Protein AF-A0A484MRL6-F1 (afdb_monomer)

Organism: NCBI:txid132261

Sequence (86 aa):
MEHELEIHGLLDLRRYVATEEGASLLRSPVETIVSECLGFDGVCLDNEISVSDWDDLYLSPAQVRQATVKAYVAFQIGKKERAWRF

Secondary structure (DSSP, 8-state):
-------TT---GGGT-B-TT--B-TTS-HHHHHHHHH--------HHHHTS-SSSSS--HHHHHHHHHHHHHHHHHHHHTTGGG-

InterPro domains:
  IPR012337 Ribonuclease H-like superfamily [SSF53098] (2-83)
  IPR036397 Ribonuclease H superfamily [G3DSA:3.30.420.10] (1-80)

pLDDT: mean 92.25, std 6.97, range [50.56, 97.75]

Mean predicted aligned error: 4.25 Å

Radius of gyration: 14.94 Å; Cα contacts (8 Å, |Δi|>4): 63; chains: 1; bounding box: 30×25×40 Å

Foldseek 3Di:
DPDPDDDPPDDDLQQQADAPVRHRCNPPDPQVSLCRQPVDHDDDQDVCLVPDPPVDPDDDPSVVVNVVVVVVSVVVSCVSSVVVVD

Nearest PDB structures (foldseek):
  6k18-assembly1_B  TM=7.810E-01  e=3.539E-01  Homo sapiens
  6k18-assembly1_A  TM=8.647E-01  e=1.797E+00  Homo sapiens

Solvent-accessible surface area (backbone atoms only — not comparable to full-atom values): 5615 Å² total; per-residue (Å²): 132,84,77,92,76,84,74,84,88,79,76,70,66,44,81,75,42,43,39,97,91,62,50,77,38,60,86,52,55,70,48,55,47,39,29,62,69,69,71,45,78,86,63,72,84,57,64,70,63,72,71,45,81,83,84,50,96,70,74,51,75,65,49,52,50,51,54,51,51,54,53,49,53,52,49,52,48,38,59,74,69,48,50,90,78,110

Structure (mmCIF, N/CA/C/O backbone):
data_AF-A0A484MRL6-F1
#
_entry.id   AF-A0A484MRL6-F1
#
loop_
_atom_site.group_PDB
_atom_site.id
_atom_site.type_symbol
_atom_site.label_atom_id
_atom_site.label_alt_id
_atom_site.label_comp_id
_atom_site.label_asym_id
_atom_site.label_entity_id
_atom_site.label_seq_id
_atom_site.pdbx_PDB_ins_code
_atom_site.Cartn_x
_atom_site.Cartn_y
_atom_site.Cartn_z
_atom_site.occupancy
_atom_si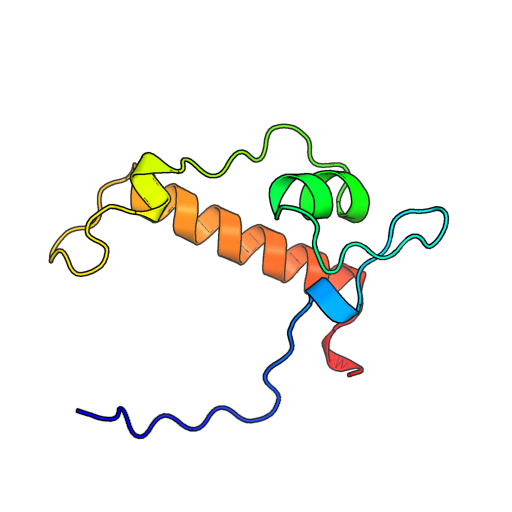te.B_iso_or_equiv
_atom_site.auth_seq_id
_atom_site.auth_comp_id
_atom_site.auth_asym_id
_atom_site.auth_atom_id
_atom_site.pdbx_PDB_model_num
ATOM 1 N N . MET A 1 1 ? -6.246 -10.014 -23.180 1.00 50.56 1 MET A N 1
ATOM 2 C CA . MET A 1 1 ? -6.189 -11.229 -22.347 1.00 50.56 1 MET A CA 1
ATOM 3 C C . MET A 1 1 ? -6.792 -10.851 -21.016 1.00 50.56 1 MET A C 1
ATOM 5 O O . MET A 1 1 ? -6.198 -10.039 -20.324 1.00 50.56 1 MET A O 1
ATOM 9 N N . GLU A 1 2 ? -7.989 -11.335 -20.706 1.00 60.53 2 GLU A N 1
ATOM 10 C CA . GLU A 1 2 ? -8.422 -11.375 -19.309 1.00 60.53 2 GLU A CA 1
ATOM 11 C C . GLU A 1 2 ? -7.658 -12.524 -18.659 1.00 60.53 2 GLU A C 1
ATOM 13 O O . GLU A 1 2 ? -7.651 -13.640 -19.175 1.00 60.53 2 GLU A O 1
ATOM 18 N N . HIS A 1 3 ? -6.927 -12.234 -17.590 1.00 70.88 3 HIS A N 1
ATOM 19 C CA . HIS A 1 3 ? -6.309 -13.278 -16.789 1.00 70.88 3 HIS A CA 1
ATOM 20 C C . HIS A 1 3 ? -7.417 -13.946 -15.959 1.00 70.88 3 HIS A C 1
ATOM 22 O O . HIS A 1 3 ? -8.089 -13.263 -15.192 1.00 70.88 3 HIS A O 1
ATOM 28 N N . GLU A 1 4 ? -7.606 -15.262 -16.100 1.00 84.00 4 GLU A N 1
ATOM 29 C CA . GLU A 1 4 ? -8.607 -16.070 -15.370 1.00 84.00 4 GLU A CA 1
ATOM 30 C C . GLU A 1 4 ? -8.211 -16.323 -13.896 1.00 84.00 4 GLU A C 1
ATOM 32 O O . GLU A 1 4 ? -8.344 -17.431 -13.378 1.00 84.00 4 GLU A O 1
ATOM 37 N N . LEU A 1 5 ? -7.657 -15.320 -13.206 1.00 84.06 5 LEU A N 1
ATOM 38 C CA . LEU A 1 5 ? -7.269 -15.453 -11.802 1.00 84.06 5 LEU A CA 1
ATOM 39 C C . LEU A 1 5 ? -8.402 -14.980 -10.888 1.00 84.06 5 LEU A C 1
ATOM 41 O O . LEU A 1 5 ? -8.613 -13.780 -10.713 1.00 84.06 5 LEU A O 1
ATOM 45 N N . GLU A 1 6 ? -9.086 -15.930 -10.258 1.00 87.19 6 GLU A N 1
ATOM 46 C CA . GLU A 1 6 ? -10.061 -15.655 -9.204 1.00 87.19 6 GLU A CA 1
ATOM 47 C C . GLU A 1 6 ? -9.391 -15.724 -7.824 1.00 87.19 6 GLU A C 1
ATOM 49 O O . GLU A 1 6 ? -8.789 -16.733 -7.452 1.00 87.19 6 GLU A O 1
ATOM 54 N N . ILE A 1 7 ? -9.482 -14.634 -7.053 1.00 86.75 7 ILE A N 1
ATOM 55 C CA . ILE A 1 7 ? -8.978 -14.565 -5.676 1.00 86.75 7 ILE A CA 1
ATOM 56 C C . ILE A 1 7 ? -10.159 -14.333 -4.738 1.00 86.75 7 ILE A C 1
ATOM 58 O O . ILE A 1 7 ? -10.744 -13.250 -4.702 1.00 86.75 7 ILE A O 1
ATOM 62 N N . HIS A 1 8 ? -10.484 -15.342 -3.936 1.00 89.06 8 HIS A N 1
ATOM 63 C CA . HIS A 1 8 ? -11.462 -15.211 -2.861 1.00 89.06 8 HIS A CA 1
ATOM 64 C C . HIS A 1 8 ? -10.823 -14.625 -1.595 1.00 89.06 8 HIS A C 1
ATOM 66 O O . HIS A 1 8 ? -9.660 -14.888 -1.296 1.00 89.06 8 HIS A O 1
ATOM 72 N N . GLY A 1 9 ? -11.599 -13.853 -0.827 1.00 86.44 9 GLY A N 1
ATOM 73 C CA . GLY A 1 9 ? -11.147 -13.293 0.454 1.00 86.44 9 GLY A CA 1
ATOM 74 C C . GLY A 1 9 ? -10.163 -12.126 0.327 1.00 86.44 9 GLY A C 1
ATOM 75 O O . GLY A 1 9 ? -9.360 -11.896 1.229 1.00 86.44 9 GLY A O 1
ATOM 76 N N . LEU A 1 10 ? -10.191 -11.396 -0.793 1.00 91.00 10 LEU A N 1
ATOM 77 C CA . LEU A 1 10 ? -9.330 -10.233 -0.993 1.00 91.00 10 LEU A CA 1
ATOM 78 C C . LEU A 1 10 ? -9.763 -9.084 -0.072 1.00 91.00 10 LEU A C 1
ATOM 80 O O . LEU A 1 10 ? -10.911 -8.637 -0.110 1.00 91.00 10 LEU A O 1
ATOM 84 N N . LEU A 1 11 ? -8.828 -8.606 0.747 1.00 92.69 11 LEU A N 1
ATOM 85 C CA . LEU A 1 11 ? -9.083 -7.603 1.774 1.00 92.69 11 LEU A CA 1
ATOM 86 C C . LEU A 1 11 ? -8.305 -6.318 1.488 1.00 92.69 11 LEU A C 1
ATOM 88 O O . LEU A 1 11 ? -7.079 -6.329 1.382 1.00 92.69 11 LEU A O 1
ATOM 92 N N . ASP A 1 12 ? -9.011 -5.190 1.436 1.00 93.00 12 ASP A N 1
ATOM 93 C CA . ASP A 1 12 ? -8.373 -3.874 1.449 1.00 93.00 12 ASP A CA 1
A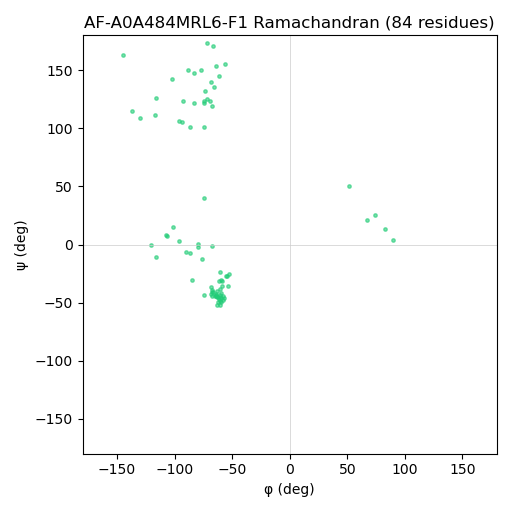TOM 94 C C . ASP A 1 12 ? -8.151 -3.425 2.897 1.00 93.00 12 ASP A C 1
ATOM 96 O O . ASP A 1 12 ? -9.076 -2.946 3.561 1.00 93.00 12 ASP A O 1
ATOM 100 N N . LEU A 1 13 ? -6.911 -3.568 3.379 1.00 93.94 13 LEU A N 1
ATOM 101 C CA . LEU A 1 13 ? -6.515 -3.203 4.744 1.00 93.94 13 LEU A CA 1
ATOM 102 C C . LEU A 1 13 ? -6.862 -1.751 5.100 1.00 93.94 13 LEU A C 1
ATOM 104 O O . LEU A 1 13 ? -7.143 -1.469 6.262 1.00 93.94 13 LEU A O 1
ATOM 108 N N . ARG A 1 14 ? -6.930 -0.841 4.117 1.00 93.50 14 ARG A N 1
ATOM 109 C CA . ARG A 1 14 ? -7.258 0.579 4.340 1.00 93.50 14 ARG A CA 1
ATOM 110 C C . ARG A 1 14 ? -8.639 0.784 4.960 1.00 93.50 14 ARG A C 1
ATOM 112 O O . ARG A 1 14 ? -8.885 1.803 5.594 1.00 93.50 14 ARG A O 1
ATOM 119 N N . ARG A 1 15 ? -9.550 -0.179 4.796 1.00 93.56 15 ARG A N 1
ATOM 120 C CA . ARG A 1 15 ? -10.908 -0.126 5.364 1.00 93.56 15 ARG A CA 1
ATOM 121 C C . ARG A 1 15 ? -10.949 -0.425 6.863 1.00 93.56 15 ARG A C 1
ATOM 123 O O . ARG A 1 15 ? -11.982 -0.180 7.478 1.00 93.56 15 ARG A O 1
ATOM 130 N N . TYR A 1 16 ? -9.855 -0.934 7.427 1.00 92.50 16 TYR A N 1
ATOM 131 C CA . TYR A 1 16 ? -9.790 -1.438 8.800 1.00 92.50 16 TYR A CA 1
ATOM 132 C C . TYR A 1 16 ? -8.769 -0.700 9.669 1.00 92.50 16 TYR A C 1
ATOM 134 O O . TYR A 1 16 ? -8.647 -1.013 10.844 1.00 92.50 16 TYR A O 1
ATOM 142 N N . VAL A 1 17 ? -8.059 0.283 9.110 1.00 94.25 17 VAL A N 1
ATOM 143 C CA . VAL A 1 17 ? -7.070 1.091 9.831 1.00 94.25 17 VAL A CA 1
ATOM 144 C C . VAL A 1 17 ? -7.618 2.472 10.194 1.00 94.25 17 VAL A C 1
ATOM 146 O O . VAL A 1 17 ? -8.342 3.110 9.418 1.00 94.25 17 VAL A O 1
ATOM 149 N N . ALA A 1 18 ? -7.240 2.942 11.379 1.00 94.56 18 ALA A N 1
ATOM 150 C CA . ALA A 1 18 ? -7.583 4.250 11.922 1.00 94.56 18 ALA A CA 1
ATOM 151 C C . ALA A 1 18 ? -6.420 4.808 12.761 1.00 94.56 18 ALA A C 1
ATOM 153 O O . ALA A 1 18 ? -5.525 4.052 13.144 1.00 94.56 18 ALA A O 1
ATOM 154 N N . THR A 1 19 ? -6.436 6.114 13.037 1.00 93.06 19 THR A N 1
ATOM 155 C CA . THR A 1 19 ? -5.527 6.745 14.011 1.00 93.06 19 THR A CA 1
ATOM 156 C C . THR A 1 19 ? -5.834 6.261 15.429 1.00 93.06 19 THR A C 1
ATOM 158 O O . THR A 1 19 ? -6.864 5.619 15.667 1.00 93.06 19 THR A O 1
ATOM 161 N N . GLU A 1 20 ? -4.978 6.599 16.397 1.00 87.31 20 GLU A N 1
ATOM 162 C CA . GLU A 1 20 ? -5.229 6.286 17.811 1.00 87.31 20 GLU A CA 1
ATOM 163 C C . GLU A 1 20 ? -6.539 6.913 18.331 1.00 87.31 20 GLU A C 1
ATOM 165 O O . GLU A 1 20 ? -7.240 6.312 19.144 1.00 87.31 20 GLU A O 1
ATOM 170 N N . GLU A 1 21 ? -6.934 8.072 17.798 1.00 91.12 21 GLU A N 1
ATOM 171 C CA . GLU A 1 21 ? -8.199 8.759 18.095 1.00 91.12 21 GLU A CA 1
ATOM 172 C C . GLU A 1 21 ? -9.402 8.175 17.332 1.00 91.12 21 GLU A C 1
ATOM 174 O O . GLU A 1 21 ? -10.526 8.666 17.463 1.00 91.12 21 GLU A O 1
ATOM 179 N N . GLY A 1 22 ? -9.189 7.135 16.522 1.00 92.00 22 GLY A N 1
ATOM 180 C CA . GLY A 1 22 ? -10.230 6.451 15.759 1.00 92.00 22 GLY A CA 1
ATOM 181 C C . GLY A 1 22 ? -10.603 7.127 14.437 1.00 92.00 22 GLY A C 1
ATOM 182 O O . GLY A 1 22 ? -11.620 6.767 13.838 1.00 92.00 22 GLY A O 1
ATOM 183 N N . ALA A 1 23 ? -9.812 8.086 13.945 1.00 94.00 23 ALA A N 1
ATOM 184 C CA . ALA A 1 23 ? -10.057 8.699 12.643 1.00 94.00 23 ALA A CA 1
ATOM 185 C C . ALA A 1 23 ? -9.693 7.729 11.508 1.00 94.00 23 ALA A C 1
ATOM 187 O O . ALA A 1 23 ? -8.621 7.131 11.505 1.00 94.00 23 ALA A O 1
ATOM 188 N N . SER A 1 24 ? -10.577 7.569 10.520 1.00 94.62 24 SER A N 1
ATOM 189 C CA . SER A 1 24 ? -10.351 6.629 9.413 1.00 94.62 24 SER A CA 1
ATOM 190 C C . SER A 1 24 ? -9.163 7.034 8.538 1.00 94.62 24 SER A C 1
ATOM 192 O O . SER A 1 24 ? -9.072 8.180 8.100 1.00 94.62 24 SER A O 1
ATOM 194 N N . LEU A 1 25 ? -8.322 6.056 8.187 1.00 95.19 25 LEU A N 1
ATOM 195 C CA . LEU A 1 25 ? -7.178 6.234 7.286 1.00 95.19 25 LEU A CA 1
ATOM 196 C C . LEU A 1 25 ? -7.440 5.725 5.857 1.00 95.19 25 LEU A C 1
ATOM 198 O O . LEU A 1 25 ? -6.516 5.573 5.062 1.00 95.19 25 LEU A O 1
ATOM 202 N N . LEU A 1 26 ? -8.705 5.484 5.494 1.00 94.75 26 LEU A N 1
ATOM 203 C CA . LEU A 1 26 ? -9.095 4.865 4.219 1.00 94.75 26 LEU A CA 1
ATOM 204 C C . LEU A 1 26 ? -8.526 5.569 2.974 1.00 94.75 26 LEU A C 1
ATOM 206 O O . LEU A 1 26 ? -8.233 4.923 1.968 1.00 94.75 26 LEU A O 1
ATOM 210 N N . ARG A 1 27 ? -8.417 6.899 3.023 1.00 94.06 27 ARG A N 1
ATOM 211 C CA . ARG A 1 27 ? -7.938 7.740 1.913 1.00 94.06 27 ARG A CA 1
ATOM 212 C C . ARG A 1 27 ? -6.532 8.290 2.141 1.00 94.06 27 ARG A C 1
ATOM 214 O O . ARG A 1 27 ? -6.083 9.128 1.363 1.00 94.06 27 ARG A O 1
ATOM 221 N N . SER A 1 28 ? -5.865 7.846 3.198 1.00 93.88 28 SER A N 1
ATOM 222 C CA . SER A 1 28 ? -4.531 8.316 3.534 1.00 93.88 28 SER A CA 1
ATOM 223 C C . SER A 1 28 ? -3.477 7.659 2.633 1.00 93.88 28 SER A C 1
ATOM 225 O O . SER A 1 28 ? -3.662 6.516 2.196 1.00 93.88 28 SER A O 1
ATOM 227 N N . PRO A 1 29 ? -2.362 8.353 2.352 1.00 91.62 29 PRO A N 1
ATOM 228 C CA . PRO A 1 29 ? -1.187 7.750 1.732 1.00 91.62 29 PRO A CA 1
ATOM 229 C C . PRO A 1 29 ? -0.672 6.550 2.537 1.00 91.62 29 PRO A C 1
ATOM 231 O O . PRO A 1 29 ? -0.874 6.473 3.752 1.00 91.62 29 PRO A O 1
ATOM 234 N N . VAL A 1 30 ? 0.026 5.625 1.873 1.00 90.88 30 VAL A N 1
ATOM 235 C CA . VAL A 1 30 ? 0.594 4.436 2.536 1.00 90.88 30 VAL A CA 1
ATOM 236 C C . VAL A 1 30 ? 1.580 4.852 3.623 1.00 90.88 30 VAL A C 1
ATOM 238 O O . VAL A 1 30 ? 1.584 4.265 4.695 1.00 90.88 30 VAL A O 1
ATOM 241 N N . GLU A 1 31 ? 2.364 5.892 3.373 1.00 93.81 31 GLU A N 1
ATOM 242 C CA . GLU A 1 31 ? 3.327 6.480 4.299 1.00 93.81 31 GLU A CA 1
ATOM 243 C C . GLU A 1 31 ? 2.646 6.935 5.592 1.00 93.81 31 GLU A C 1
ATOM 245 O O . GLU A 1 31 ? 3.083 6.577 6.684 1.00 93.81 31 GLU A O 1
ATOM 250 N N . THR A 1 32 ? 1.525 7.652 5.469 1.00 94.94 32 THR A N 1
ATOM 251 C CA . THR A 1 32 ? 0.717 8.081 6.616 1.00 94.94 32 THR A CA 1
ATOM 252 C C . THR A 1 32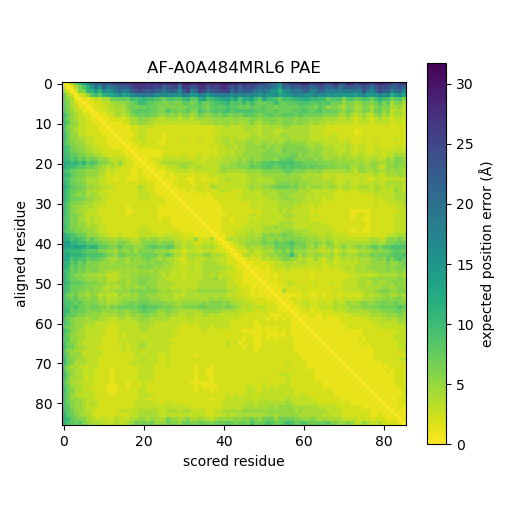 ? 0.143 6.882 7.359 1.00 94.94 32 THR A C 1
ATOM 254 O O . THR A 1 32 ? 0.245 6.823 8.577 1.00 94.94 32 THR A O 1
ATOM 257 N N . ILE A 1 33 ? -0.409 5.892 6.649 1.00 95.06 33 ILE A N 1
ATOM 258 C CA . ILE A 1 33 ? -0.934 4.673 7.284 1.00 95.06 33 ILE A CA 1
ATOM 259 C C . ILE A 1 33 ? 0.172 3.949 8.056 1.00 95.06 33 ILE A C 1
ATOM 261 O O . ILE A 1 33 ? -0.058 3.463 9.156 1.00 95.06 33 ILE A O 1
ATOM 265 N N . VAL A 1 34 ? 1.376 3.862 7.499 1.00 95.12 34 VAL A N 1
ATOM 266 C CA . VAL A 1 34 ? 2.500 3.177 8.138 1.00 95.12 34 VAL A CA 1
ATOM 267 C C . VAL A 1 34 ? 2.991 3.921 9.377 1.00 95.12 34 VAL A C 1
ATOM 269 O O . VAL A 1 34 ? 3.236 3.270 10.393 1.00 95.12 34 VAL A O 1
ATOM 272 N N . SER A 1 35 ? 3.094 5.248 9.325 1.00 95.38 35 SER A N 1
ATOM 273 C CA . SER A 1 35 ? 3.469 6.051 10.493 1.00 95.38 35 SER A CA 1
ATOM 274 C C . SER A 1 35 ? 2.420 5.914 11.605 1.00 95.38 35 SER A C 1
ATOM 276 O O . SER A 1 35 ? 2.751 5.458 12.695 1.00 95.38 35 SER A O 1
ATOM 278 N N . GLU A 1 36 ? 1.137 6.131 11.302 1.00 94.94 36 GLU A N 1
ATOM 279 C CA . GLU A 1 36 ? 0.043 6.043 12.283 1.00 94.94 36 GLU A CA 1
ATOM 280 C C . GLU A 1 36 ? -0.146 4.619 12.838 1.00 94.94 36 GLU A C 1
ATOM 282 O O . GLU A 1 36 ? -0.304 4.402 14.039 1.00 94.94 36 GLU A O 1
ATOM 287 N N . CYS A 1 37 ? -0.114 3.597 11.976 1.00 93.88 37 CYS A N 1
ATOM 288 C CA . CYS A 1 37 ? -0.393 2.229 12.404 1.00 93.88 37 CYS A CA 1
ATOM 289 C C . CYS A 1 37 ? 0.831 1.508 12.969 1.00 93.88 37 CYS A C 1
ATOM 291 O O . CYS A 1 37 ? 0.655 0.622 13.800 1.00 93.88 37 CYS A O 1
ATOM 293 N N . LEU A 1 38 ? 2.057 1.798 12.535 1.00 93.44 38 LEU A N 1
ATOM 294 C CA . LEU A 1 38 ? 3.248 1.046 12.958 1.00 93.44 38 LEU A CA 1
ATOM 295 C C . LEU A 1 38 ? 4.260 1.892 13.740 1.00 93.44 38 LEU A C 1
ATOM 297 O O . LEU A 1 38 ? 5.186 1.316 14.309 1.00 93.44 38 LEU A O 1
ATOM 301 N N . GLY A 1 39 ? 4.098 3.218 13.786 1.00 93.69 39 GLY A N 1
ATOM 302 C CA . GLY A 1 39 ? 5.088 4.134 14.358 1.00 93.69 39 GLY A CA 1
ATOM 303 C C . GLY A 1 39 ? 6.386 4.187 13.547 1.00 93.69 39 GLY A C 1
ATOM 304 O O . GLY A 1 39 ? 7.444 4.493 14.093 1.00 93.69 39 GLY A O 1
ATOM 305 N N . PHE A 1 40 ? 6.345 3.793 12.269 1.00 92.06 40 PHE A N 1
ATOM 306 C CA . PHE A 1 40 ? 7.513 3.799 11.391 1.00 92.06 40 PHE A CA 1
ATOM 307 C C . PHE A 1 40 ? 7.535 5.072 10.555 1.00 92.06 40 PHE A C 1
ATOM 309 O O . PHE A 1 40 ? 6.800 5.197 9.575 1.00 92.06 40 PHE A O 1
ATOM 316 N N . ASP A 1 41 ? 8.443 5.973 10.904 1.00 88.94 41 ASP A N 1
ATOM 317 C CA . ASP A 1 41 ? 8.708 7.171 10.118 1.00 88.94 41 ASP A CA 1
ATOM 318 C C . ASP A 1 41 ? 9.777 6.911 9.048 1.00 88.94 41 ASP A C 1
ATOM 320 O O . ASP A 1 41 ? 10.668 6.072 9.207 1.00 88.94 41 ASP A O 1
ATOM 324 N N . GLY A 1 42 ? 9.696 7.638 7.931 1.00 83.62 42 GLY A N 1
ATOM 325 C CA . GLY A 1 42 ? 10.681 7.562 6.844 1.00 83.62 42 GLY A CA 1
ATOM 326 C C . GLY A 1 42 ? 10.387 6.522 5.759 1.00 83.62 42 GLY A C 1
ATOM 327 O O . GLY A 1 42 ? 11.175 6.387 4.823 1.00 83.62 42 GLY A O 1
ATOM 328 N N . VAL A 1 43 ? 9.249 5.822 5.825 1.00 88.50 43 VAL A N 1
ATOM 329 C CA . VAL A 1 43 ? 8.721 5.131 4.641 1.00 88.50 43 VAL A CA 1
ATOM 330 C C . VAL A 1 43 ? 8.288 6.193 3.636 1.00 88.50 43 VAL A C 1
ATOM 332 O O . VAL A 1 43 ? 7.431 7.016 3.933 1.00 88.50 43 VAL A O 1
ATOM 335 N N . CYS A 1 44 ? 8.911 6.176 2.462 1.00 88.38 44 CYS A N 1
ATOM 336 C CA . CYS A 1 44 ? 8.608 7.059 1.346 1.00 88.38 44 CYS A CA 1
ATOM 337 C C . CYS A 1 44 ? 8.611 6.206 0.081 1.00 88.38 44 CYS A C 1
ATOM 339 O O . CYS A 1 44 ? 9.640 5.610 -0.255 1.00 88.38 44 CYS A O 1
ATOM 341 N N . LEU A 1 45 ? 7.456 6.076 -0.572 1.00 89.25 45 LEU A N 1
ATOM 342 C CA . LEU A 1 45 ? 7.382 5.422 -1.868 1.00 89.25 45 LEU A CA 1
ATOM 343 C C . LEU A 1 45 ? 7.748 6.450 -2.930 1.00 89.25 45 LEU A C 1
ATOM 345 O O . LEU A 1 45 ? 7.117 7.498 -3.051 1.00 89.25 45 LEU A O 1
ATOM 349 N N . ASP A 1 46 ? 8.776 6.139 -3.710 1.00 93.31 46 ASP A N 1
ATOM 350 C CA . ASP A 1 46 ? 9.199 7.017 -4.784 1.00 93.31 46 ASP A CA 1
ATOM 351 C C . ASP A 1 46 ? 8.156 6.956 -5.908 1.00 93.31 46 ASP A C 1
ATOM 353 O O . ASP A 1 46 ? 7.776 5.877 -6.396 1.00 93.31 46 ASP A O 1
ATOM 357 N N . ASN A 1 47 ? 7.645 8.126 -6.290 1.00 92.50 47 ASN A N 1
ATOM 358 C CA . ASN A 1 47 ? 6.653 8.240 -7.346 1.00 92.50 47 ASN A CA 1
ATOM 359 C C . ASN A 1 47 ? 7.246 7.885 -8.715 1.00 92.50 47 ASN A C 1
ATOM 361 O O . ASN A 1 47 ? 6.559 7.239 -9.499 1.00 92.50 47 ASN A O 1
ATOM 365 N N . GLU A 1 48 ? 8.509 8.231 -8.985 1.00 95.25 48 GLU A N 1
ATOM 366 C CA . GLU A 1 48 ? 9.186 7.876 -10.238 1.00 95.25 48 GLU A CA 1
ATOM 367 C C . GLU A 1 48 ? 9.312 6.357 -10.369 1.00 95.25 48 GLU A C 1
ATOM 369 O O . GLU A 1 48 ? 9.030 5.795 -11.425 1.00 95.25 48 GLU A O 1
ATOM 374 N N . ILE A 1 49 ? 9.621 5.666 -9.267 1.00 94.75 49 ILE A N 1
ATOM 375 C CA . ILE A 1 49 ? 9.624 4.198 -9.223 1.00 94.75 49 ILE A CA 1
ATOM 376 C C . ILE A 1 49 ? 8.201 3.652 -9.386 1.00 94.75 49 ILE A C 1
ATOM 378 O O . ILE A 1 49 ? 7.990 2.669 -10.097 1.00 94.75 49 ILE A O 1
ATOM 382 N N . SER A 1 50 ? 7.202 4.279 -8.758 1.00 92.62 50 SER A N 1
ATOM 383 C CA . SER A 1 50 ? 5.805 3.820 -8.814 1.00 92.62 50 SER A CA 1
ATOM 384 C C . SER A 1 50 ? 5.229 3.818 -10.228 1.00 92.62 50 SER A C 1
ATOM 386 O O . SER A 1 50 ? 4.391 2.970 -10.522 1.00 92.62 50 SER A O 1
ATOM 388 N N . VAL A 1 51 ? 5.686 4.733 -11.087 1.00 94.62 51 VAL A N 1
ATOM 389 C CA . VAL A 1 51 ? 5.240 4.864 -12.484 1.00 94.62 51 VAL A CA 1
ATOM 390 C C . VAL A 1 51 ? 6.282 4.388 -13.506 1.00 94.62 51 VAL A C 1
ATOM 392 O O . VAL A 1 51 ? 6.100 4.606 -14.702 1.00 94.62 51 VAL A O 1
ATOM 395 N N . SER A 1 52 ? 7.371 3.762 -13.047 1.00 95.19 52 SER A N 1
ATOM 396 C CA . SER A 1 52 ? 8.398 3.168 -13.914 1.00 95.19 52 SER A CA 1
ATOM 397 C C . SER A 1 52 ? 7.903 1.892 -14.606 1.00 95.19 52 SER A C 1
ATOM 399 O O . SER A 1 52 ? 6.808 1.407 -14.322 1.00 95.19 52 SER A O 1
ATOM 401 N N . ASP A 1 53 ? 8.708 1.340 -15.514 1.00 96.25 53 ASP A N 1
ATOM 402 C CA . ASP A 1 53 ? 8.363 0.110 -16.225 1.00 96.25 53 ASP A CA 1
ATOM 403 C C . ASP A 1 53 ? 8.498 -1.119 -15.310 1.00 96.25 53 ASP A C 1
ATOM 405 O O . ASP A 1 53 ? 9.600 -1.592 -15.025 1.00 96.25 53 ASP A O 1
ATOM 409 N N . TRP A 1 54 ? 7.364 -1.602 -14.803 1.00 96.50 54 TRP A N 1
ATOM 410 C CA . TRP A 1 54 ? 7.280 -2.794 -13.953 1.00 96.50 54 TRP A CA 1
ATOM 411 C C . TRP A 1 54 ? 7.157 -4.100 -14.743 1.00 96.50 54 TRP A C 1
ATOM 413 O O . TRP A 1 54 ? 7.238 -5.167 -14.133 1.00 96.50 54 TRP A O 1
ATOM 423 N N . ASP A 1 55 ? 6.998 -4.012 -16.064 1.00 95.62 55 ASP A N 1
ATOM 424 C CA . ASP A 1 55 ? 6.930 -5.162 -16.965 1.00 95.62 55 ASP A CA 1
ATOM 425 C C . ASP A 1 55 ? 8.298 -5.471 -17.608 1.00 95.62 55 ASP A C 1
ATOM 427 O O . ASP A 1 55 ? 8.416 -6.403 -18.409 1.00 95.62 55 ASP A O 1
ATOM 431 N N . ASP A 1 56 ? 9.348 -4.723 -17.241 1.00 95.06 56 ASP A N 1
ATOM 432 C CA . ASP A 1 56 ? 10.716 -4.962 -17.702 1.00 95.06 56 ASP A CA 1
ATOM 433 C C . ASP A 1 56 ? 11.224 -6.349 -17.256 1.00 95.06 56 ASP A C 1
ATOM 435 O O . ASP A 1 56 ? 10.946 -6.838 -16.156 1.00 95.06 56 ASP A O 1
ATOM 439 N N . LEU A 1 57 ? 12.034 -6.980 -18.109 1.00 95.50 57 LEU A N 1
ATOM 440 C CA . LEU A 1 57 ? 12.626 -8.296 -17.868 1.00 95.50 57 LEU A CA 1
ATOM 441 C C . LEU A 1 57 ? 13.508 -8.302 -16.609 1.00 95.50 57 LEU A C 1
ATOM 443 O O . LEU A 1 57 ? 13.623 -9.329 -15.935 1.00 95.50 57 LEU A O 1
ATOM 447 N N . TYR A 1 58 ? 14.130 -7.162 -16.293 1.00 96.75 58 TYR A N 1
ATOM 448 C CA . TYR A 1 58 ? 14.966 -6.986 -15.111 1.00 96.75 58 TYR A CA 1
ATOM 449 C C . TYR A 1 58 ? 14.568 -5.736 -14.333 1.00 96.75 58 TYR A C 1
ATOM 451 O O . TYR A 1 58 ? 14.879 -4.614 -14.719 1.00 96.75 58 TYR A O 1
ATOM 459 N N . LEU A 1 59 ? 13.965 -5.944 -13.165 1.00 97.06 59 LEU A N 1
ATOM 460 C CA . LEU A 1 59 ? 13.666 -4.849 -12.251 1.00 97.06 59 LEU A CA 1
ATOM 461 C C . LEU A 1 59 ? 14.950 -4.253 -11.667 1.00 97.06 59 LEU A C 1
ATOM 463 O O . LEU A 1 59 ? 15.871 -4.959 -11.243 1.00 97.06 59 LEU A O 1
ATOM 467 N N . SER A 1 60 ? 14.971 -2.930 -11.556 1.00 97.19 60 SER A N 1
ATOM 468 C CA . SER A 1 60 ? 16.023 -2.219 -10.840 1.00 97.19 60 SER A CA 1
ATOM 469 C C . SER A 1 60 ? 16.020 -2.577 -9.343 1.00 97.19 60 SER A C 1
ATOM 471 O O . SER A 1 60 ? 14.970 -2.870 -8.756 1.00 97.19 60 SER A O 1
ATOM 473 N N . PRO A 1 61 ? 17.170 -2.468 -8.647 1.00 97.50 61 PRO A N 1
ATOM 474 C CA . PRO A 1 6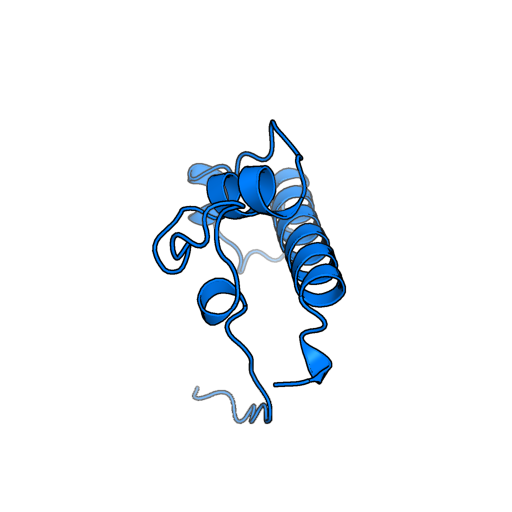1 ? 17.220 -2.652 -7.195 1.00 97.50 61 PRO A CA 1
ATOM 475 C C . PRO A 1 61 ? 16.264 -1.731 -6.423 1.00 97.50 61 PRO A C 1
ATOM 477 O O . PRO A 1 61 ? 15.829 -2.068 -5.321 1.00 97.50 61 PRO A O 1
ATOM 480 N N . ALA A 1 62 ? 15.941 -0.565 -6.986 1.00 96.56 62 ALA A N 1
ATOM 481 C CA . ALA A 1 62 ? 15.034 0.403 -6.387 1.00 96.56 62 ALA A CA 1
ATOM 482 C C . ALA A 1 62 ? 13.566 -0.060 -6.483 1.00 96.56 62 ALA A C 1
ATOM 484 O O . ALA A 1 62 ? 12.861 -0.040 -5.474 1.00 96.56 62 ALA A O 1
ATOM 485 N N . GLN A 1 63 ? 13.143 -0.594 -7.636 1.00 97.75 63 GLN A N 1
ATOM 486 C CA . GLN A 1 63 ? 11.836 -1.246 -7.793 1.00 97.75 63 GLN A CA 1
ATOM 487 C C . GLN A 1 63 ? 11.692 -2.436 -6.836 1.00 97.75 63 GLN A C 1
ATOM 489 O O . GLN A 1 63 ? 10.732 -2.504 -6.068 1.00 97.75 63 GLN A O 1
ATOM 494 N N . VAL A 1 64 ? 12.683 -3.332 -6.783 1.00 97.31 64 VAL A N 1
ATOM 495 C CA . VAL A 1 64 ? 12.655 -4.488 -5.866 1.00 97.31 64 VAL A CA 1
ATOM 496 C C . VAL A 1 64 ? 12.534 -4.037 -4.406 1.00 97.31 64 VAL A C 1
ATOM 498 O O . VAL A 1 64 ? 11.717 -4.566 -3.645 1.00 97.31 64 VAL A O 1
ATOM 501 N N . ARG A 1 65 ? 13.299 -3.017 -4.000 1.00 96.44 65 ARG A N 1
ATOM 502 C CA . ARG A 1 65 ? 13.200 -2.431 -2.656 1.00 96.44 65 ARG A CA 1
ATOM 503 C C . ARG A 1 65 ? 11.803 -1.874 -2.382 1.00 96.44 65 ARG A C 1
ATOM 505 O O . ARG A 1 65 ? 11.238 -2.148 -1.330 1.00 96.44 65 ARG A O 1
ATOM 512 N N . GLN A 1 66 ? 11.224 -1.129 -3.317 1.00 96.00 66 GLN A N 1
ATOM 513 C CA . GLN A 1 66 ? 9.897 -0.547 -3.137 1.00 96.00 66 GLN A CA 1
ATOM 514 C C . GLN A 1 66 ? 8.810 -1.621 -3.012 1.00 96.00 66 GLN A C 1
ATOM 516 O O . GLN A 1 66 ? 7.974 -1.556 -2.109 1.00 96.00 66 GLN A O 1
ATOM 521 N N . ALA A 1 67 ? 8.845 -2.648 -3.864 1.00 96.00 67 ALA A N 1
ATOM 522 C CA . ALA A 1 67 ? 7.909 -3.769 -3.801 1.00 96.00 67 ALA A CA 1
ATOM 523 C C . ALA A 1 67 ? 8.004 -4.521 -2.463 1.00 96.00 67 ALA A C 1
ATOM 525 O O . ALA A 1 67 ? 6.987 -4.804 -1.827 1.00 96.00 67 ALA A O 1
ATOM 526 N N . THR A 1 68 ? 9.227 -4.796 -2.003 1.00 96.69 68 THR A N 1
ATOM 527 C CA . THR A 1 68 ? 9.464 -5.508 -0.738 1.00 96.69 68 THR A CA 1
ATOM 528 C C . THR A 1 68 ? 9.045 -4.689 0.482 1.00 96.69 68 THR A C 1
ATOM 530 O O . THR A 1 68 ? 8.403 -5.239 1.376 1.00 96.69 68 THR A O 1
ATOM 533 N N . VAL A 1 69 ? 9.310 -3.377 0.503 1.00 94.94 69 VAL A N 1
ATOM 534 C CA . VAL A 1 69 ? 8.821 -2.479 1.564 1.00 94.94 69 VAL A CA 1
ATOM 535 C C . VAL A 1 69 ? 7.295 -2.477 1.606 1.00 94.94 69 VAL A C 1
ATOM 537 O O . VAL A 1 69 ? 6.731 -2.695 2.677 1.00 94.94 69 VAL A O 1
ATOM 540 N N . LYS A 1 70 ? 6.616 -2.319 0.458 1.00 94.00 70 LYS A N 1
ATOM 541 C CA . LYS A 1 70 ? 5.143 -2.348 0.378 1.00 94.00 70 LYS A CA 1
ATOM 542 C C . LYS A 1 70 ? 4.561 -3.656 0.919 1.00 94.00 70 LYS A C 1
ATOM 544 O O . LYS A 1 70 ? 3.624 -3.623 1.714 1.00 94.00 70 LYS A O 1
ATOM 549 N N . ALA A 1 71 ? 5.127 -4.796 0.524 1.00 96.12 71 ALA A N 1
ATOM 550 C CA . ALA A 1 71 ? 4.683 -6.103 1.004 1.00 96.12 71 ALA A CA 1
ATOM 551 C C . ALA A 1 71 ? 4.902 -6.262 2.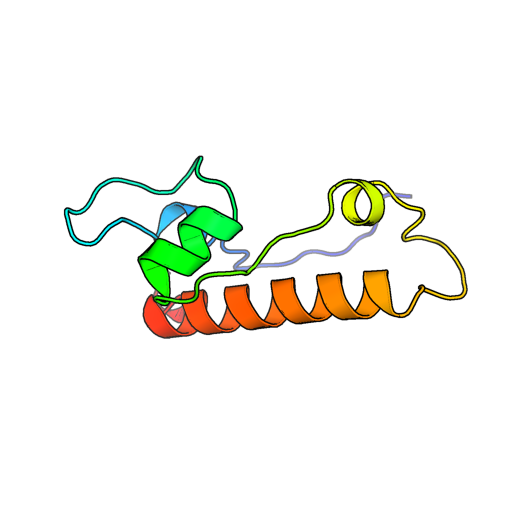519 1.00 96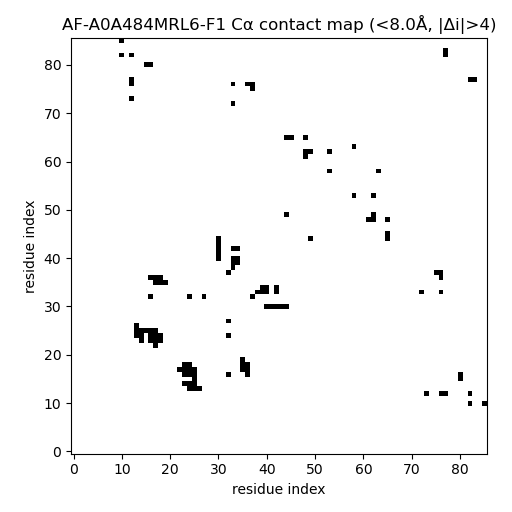.12 71 ALA A C 1
ATOM 553 O O . ALA A 1 71 ? 4.008 -6.719 3.233 1.00 96.12 71 ALA A O 1
ATOM 554 N N . TYR A 1 72 ? 6.066 -5.841 3.022 1.00 95.69 72 TYR A N 1
ATOM 555 C CA . TYR A 1 72 ? 6.399 -5.926 4.441 1.00 95.69 72 TYR A CA 1
ATOM 556 C C . TYR A 1 72 ? 5.453 -5.091 5.307 1.00 95.69 72 TYR A C 1
ATOM 558 O O . TYR A 1 72 ? 4.904 -5.607 6.282 1.00 95.69 72 TYR A O 1
ATOM 566 N N . VAL A 1 73 ? 5.221 -3.822 4.955 1.00 95.25 73 VAL A N 1
ATOM 567 C CA . VAL A 1 73 ? 4.353 -2.950 5.760 1.00 95.25 73 VAL A CA 1
ATOM 568 C C . VAL A 1 73 ? 2.897 -3.407 5.722 1.00 95.25 73 VAL A C 1
ATOM 570 O O . VAL A 1 73 ? 2.252 -3.435 6.768 1.00 95.25 73 VAL A O 1
ATOM 573 N N . ALA A 1 74 ? 2.400 -3.865 4.566 1.00 95.31 74 ALA A N 1
ATOM 574 C CA . ALA A 1 74 ? 1.057 -4.432 4.454 1.00 95.31 74 ALA A CA 1
ATOM 575 C C . ALA A 1 74 ? 0.891 -5.668 5.352 1.00 95.31 74 ALA A C 1
ATOM 577 O O . ALA A 1 74 ? -0.100 -5.785 6.070 1.00 95.31 74 ALA A O 1
ATOM 578 N N . PHE A 1 75 ? 1.889 -6.557 5.383 1.00 96.06 75 PHE A N 1
ATOM 579 C CA . PHE A 1 75 ? 1.888 -7.708 6.283 1.00 96.06 75 PHE A CA 1
ATOM 580 C C . PHE A 1 75 ? 1.886 -7.296 7.764 1.00 96.06 75 PHE A C 1
ATOM 582 O O . PHE A 1 75 ? 1.114 -7.845 8.551 1.00 96.06 75 PHE A O 1
ATOM 589 N N . GLN A 1 76 ? 2.717 -6.325 8.162 1.00 96.69 76 GLN A N 1
ATOM 590 C CA . GLN A 1 76 ? 2.752 -5.855 9.553 1.00 96.69 76 GLN A CA 1
ATOM 591 C C . GLN A 1 76 ? 1.425 -5.212 9.974 1.00 96.69 76 GLN A C 1
ATOM 593 O O . GLN A 1 76 ? 0.933 -5.521 11.060 1.00 96.69 76 GLN A O 1
ATOM 598 N N . ILE A 1 77 ? 0.821 -4.392 9.107 1.00 95.62 77 ILE A N 1
ATOM 599 C CA . ILE A 1 77 ? -0.505 -3.799 9.335 1.00 95.62 77 ILE A CA 1
ATOM 600 C C . ILE A 1 77 ? -1.553 -4.904 9.471 1.00 95.62 77 ILE A C 1
ATOM 602 O O . ILE A 1 77 ? -2.24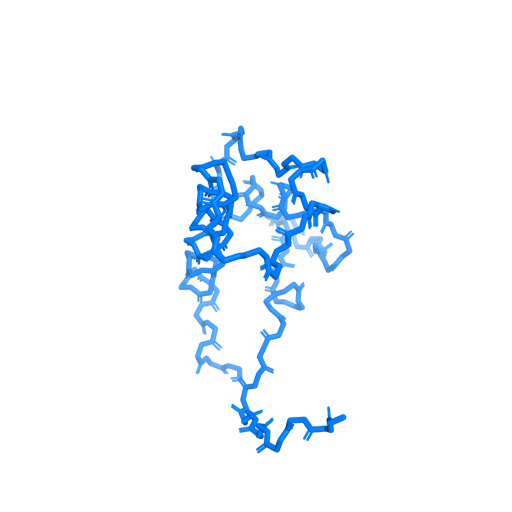8 -4.968 10.479 1.00 95.62 77 ILE A O 1
ATOM 606 N N . GLY A 1 78 ? -1.620 -5.836 8.515 1.00 95.81 78 GLY A N 1
ATOM 607 C CA . GLY A 1 78 ? -2.580 -6.939 8.563 1.00 95.81 78 GLY A CA 1
ATOM 608 C C . GLY A 1 78 ? -2.430 -7.804 9.817 1.00 95.81 78 GLY A C 1
ATOM 609 O O . GLY A 1 78 ? 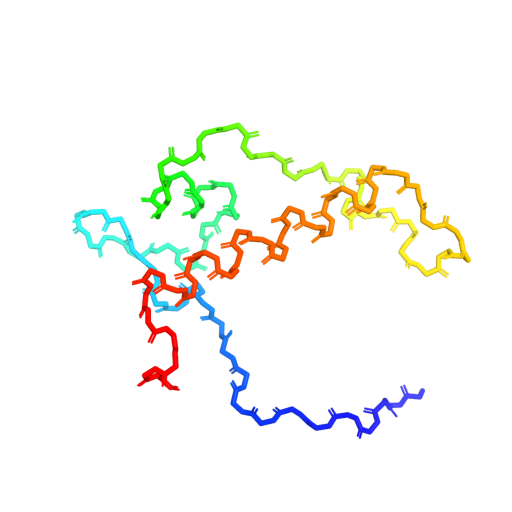-3.422 -8.245 10.395 1.00 95.81 78 GLY A O 1
ATOM 610 N N . LYS A 1 79 ? -1.199 -8.001 10.300 1.00 96.25 79 LYS A N 1
ATOM 611 C CA . LYS A 1 79 ? -0.936 -8.689 11.568 1.00 96.25 79 LYS A CA 1
ATOM 612 C C . LYS A 1 79 ? -1.423 -7.885 12.777 1.00 96.25 79 LYS A C 1
ATOM 614 O O . LYS A 1 79 ? -2.030 -8.479 13.670 1.00 96.25 79 LYS A O 1
ATOM 619 N N . LYS A 1 80 ? -1.168 -6.570 12.817 1.00 93.94 80 LYS A N 1
ATOM 620 C CA . LYS A 1 80 ? -1.620 -5.673 13.897 1.00 93.94 80 LYS A CA 1
ATOM 621 C C . LYS A 1 80 ? -3.149 -5.645 13.983 1.00 93.94 80 LYS A C 1
ATOM 623 O O . LYS A 1 80 ? -3.692 -5.887 15.058 1.00 93.94 80 LYS A O 1
ATOM 628 N N . GLU A 1 81 ? -3.816 -5.499 12.841 1.00 93.75 81 GLU A N 1
ATOM 629 C CA . GLU A 1 81 ? -5.282 -5.448 12.736 1.00 93.75 81 GLU A CA 1
ATOM 630 C C . GLU A 1 81 ? -5.960 -6.824 12.786 1.00 93.75 81 GLU A C 1
ATOM 632 O O . GLU A 1 81 ? -7.185 -6.925 12.762 1.00 93.75 81 GLU A O 1
ATOM 637 N N . ARG A 1 82 ? -5.181 -7.912 12.875 1.00 94.75 82 ARG A N 1
ATOM 638 C CA . ARG A 1 82 ? -5.682 -9.296 12.853 1.00 94.75 82 ARG A CA 1
ATOM 639 C C . ARG A 1 82 ? -6.597 -9.548 11.650 1.00 94.75 82 ARG A C 1
ATOM 641 O O . ARG A 1 82 ? -7.693 -10.087 11.796 1.00 94.75 82 ARG A O 1
ATOM 648 N N . ALA A 1 83 ? -6.114 -9.175 10.466 1.00 93.19 83 ALA A N 1
ATOM 649 C CA . ALA A 1 83 ? -6.863 -9.120 9.212 1.00 93.19 83 ALA A CA 1
ATOM 650 C C . ALA A 1 83 ? -7.604 -10.417 8.837 1.00 93.19 83 ALA A C 1
ATOM 652 O O . ALA A 1 83 ? -8.628 -10.361 8.174 1.00 93.19 83 ALA A O 1
ATOM 653 N N 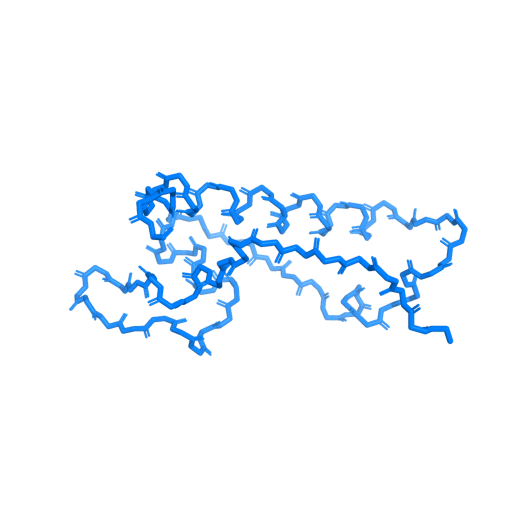. TRP A 1 84 ? -7.143 -11.578 9.312 1.00 92.44 84 TRP A N 1
ATOM 654 C CA . TRP A 1 84 ? -7.802 -12.879 9.114 1.00 92.44 84 TRP A CA 1
ATOM 655 C C . TRP A 1 84 ? -9.155 -13.032 9.833 1.00 92.44 84 TRP A C 1
ATOM 657 O O . TRP A 1 84 ? -9.759 -14.100 9.783 1.00 92.44 84 TRP A O 1
ATOM 667 N N . ARG A 1 85 ? -9.599 -12.018 10.582 1.00 92.25 85 ARG A N 1
ATOM 668 C CA . ARG A 1 85 ? -10.917 -11.984 11.234 1.00 92.25 85 ARG A CA 1
ATOM 669 C C . ARG A 1 85 ? -12.012 -11.372 10.359 1.00 92.25 85 ARG A C 1
ATOM 671 O O . ARG A 1 85 ? -13.161 -11.371 10.799 1.00 92.25 85 ARG A O 1
ATOM 678 N N . PHE A 1 86 ? -11.647 -10.824 9.203 1.00 87.06 86 PHE A N 1
ATOM 679 C CA . PHE A 1 86 ? -12.555 -10.173 8.263 1.00 87.06 86 PHE A CA 1
ATOM 680 C C . PHE A 1 86 ? -12.839 -11.054 7.050 1.00 87.06 86 PHE A C 1
ATOM 682 O O . PHE A 1 86 ? -11.962 -11.872 6.694 1.00 87.06 86 PHE A O 1
#